Protein AF-A0A401R9X9-F1 (afdb_monomer)

InterPro domains:
  IPR003673 CoA-transferase family III [PF02515] (4-95)
  IPR023606 CoA-transferase family III domain 1 superfamily [G3DSA:3.40.50.10540] (2-109)
  IPR023606 CoA-transferase family III domain 1 superfamily [SSF89796] (4-101)
  IPR050509 Coenzyme A-transferase family III [PTHR48228] (4-100)

Foldseek 3Di:
DDDDDDADLVDPVSLVVVLVVLLADQEDEDADAPVVCVVSVNDLVSSQVSHPVHHHYHYDYLPDCDDDCNRPHDDPVNNCVVVCVVVVCVDPPNDDPPVPDPPDPDPPDPDD

Sequence (112 aa):
MEQCAHLDQRDPAQLGRIRQLATEADVFTTTWRPDVNDRFGLTPAELAAGSAHGIVYMSANAYGHQGPWARRPGFDQNGQVASGFAAREGAPGHGRSRSTRPTAPSPTSPRR

Nearest PDB structures (foldseek):
  2yim-assembly2_D  TM=8.836E-01  e=1.703E-04  Mycobacterium tuberculosis H37Rv
  5yiy-assembly1_B  TM=9.110E-01  e=1.071E-03  Mycobacterium tuberculosis H37Rv
  5yit-assembly1_B  TM=9.193E-01  e=1.380E-03  Mycobacterium tuberculosis H37Rv
  5yit-assembly3_E-2  TM=9.148E-01  e=2.019E-03  Mycobacterium tuberculosis H37Rv
  5yit-assembly2_D  TM=8.275E-01  e=8.853E-04  Mycobacterium tuberculosis H37Rv

Radius of gyration: 22.95 Å; Cα contacts (8 Å, |Δi|>4): 88; chains: 1; bounding box: 42×63×56 Å

Organism: Streptomyces noursei (NCBI:txid1971)

Structure (mmCIF, N/CA/C/O backbone):
data_AF-A0A401R9X9-F1
#
_entry.id   AF-A0A401R9X9-F1
#
loop_
_atom_site.group_PDB
_atom_site.id
_atom_site.type_symbol
_atom_site.label_atom_id
_atom_site.label_alt_id
_atom_site.label_comp_id
_atom_site.label_asym_id
_atom_site.label_entity_id
_atom_site.label_seq_id
_atom_site.pdbx_PDB_ins_code
_atom_site.Cartn_x
_atom_site.Cartn_y
_atom_site.Cartn_z
_atom_site.occupancy
_atom_site.B_iso_or_equiv
_atom_site.auth_seq_id
_atom_site.auth_comp_id
_atom_site.auth_asym_id
_atom_site.auth_atom_id
_atom_site.pdbx_PDB_model_num
ATOM 1 N N . MET A 1 1 ? -13.011 18.083 -2.412 1.00 73.69 1 MET A N 1
ATOM 2 C CA . MET A 1 1 ? -11.922 18.703 -1.629 1.00 73.69 1 MET A CA 1
ATOM 3 C C . MET A 1 1 ? -11.118 17.571 -1.033 1.00 73.69 1 MET A C 1
ATOM 5 O O . MET A 1 1 ? -11.724 16.708 -0.417 1.00 73.69 1 MET A O 1
ATOM 9 N N . GLU A 1 2 ? -9.810 17.540 -1.261 1.00 88.56 2 GLU A N 1
ATOM 10 C CA . GLU A 1 2 ? -8.916 16.575 -0.614 1.00 88.56 2 GLU A CA 1
ATOM 11 C C . GLU A 1 2 ? -8.367 17.180 0.681 1.00 88.56 2 GLU A C 1
ATOM 13 O O . GLU A 1 2 ? -8.100 18.382 0.745 1.00 88.56 2 GLU A O 1
ATOM 18 N N . GLN A 1 3 ? -8.231 16.352 1.715 1.00 93.62 3 GLN A N 1
ATOM 19 C CA . GLN A 1 3 ? -7.611 16.720 2.985 1.00 93.62 3 GLN A CA 1
ATOM 20 C C . GLN A 1 3 ? -6.263 16.011 3.100 1.00 93.62 3 GLN A C 1
ATOM 22 O O . GLN A 1 3 ? -6.140 14.846 2.726 1.00 93.62 3 GLN A O 1
ATOM 27 N N . CYS A 1 4 ? -5.256 16.703 3.626 1.00 95.31 4 CYS A N 1
ATOM 28 C CA . CYS A 1 4 ? -3.936 16.136 3.866 1.00 95.31 4 CYS A CA 1
ATOM 29 C C . CYS A 1 4 ? -3.577 16.213 5.352 1.00 95.31 4 CYS A C 1
ATOM 31 O O . CYS A 1 4 ? -3.982 17.130 6.066 1.00 95.31 4 CYS A O 1
ATOM 33 N N . ALA A 1 5 ? -2.803 15.235 5.813 1.00 95.06 5 ALA A N 1
ATOM 34 C CA . ALA A 1 5 ? -2.261 15.190 7.161 1.00 95.06 5 ALA A CA 1
ATOM 35 C C . ALA A 1 5 ? -0.819 14.676 7.106 1.00 95.06 5 ALA A C 1
ATOM 37 O O . ALA A 1 5 ? -0.488 13.826 6.279 1.00 95.06 5 ALA A O 1
ATOM 38 N N . HIS A 1 6 ? 0.035 15.191 7.988 1.00 97.12 6 HIS A N 1
ATOM 39 C CA . HIS A 1 6 ? 1.390 14.685 8.176 1.00 97.12 6 HIS A CA 1
ATOM 40 C C . HIS A 1 6 ? 1.407 13.760 9.392 1.00 97.12 6 HIS A C 1
ATOM 42 O O . HIS A 1 6 ? 1.095 14.203 10.496 1.00 97.12 6 HIS A O 1
ATOM 48 N N . LEU A 1 7 ? 1.742 12.488 9.179 1.00 96.94 7 LEU A N 1
ATOM 49 C CA . LEU A 1 7 ? 1.829 11.466 10.220 1.00 96.94 7 LEU A CA 1
ATOM 50 C C . LEU A 1 7 ? 3.092 10.630 9.985 1.00 96.94 7 LEU A C 1
ATOM 52 O O . LEU A 1 7 ? 3.316 10.154 8.872 1.00 96.94 7 LEU A O 1
ATOM 56 N N . ASP A 1 8 ? 3.906 10.450 11.022 1.00 96.50 8 ASP A N 1
ATOM 57 C CA . ASP A 1 8 ? 5.082 9.581 11.009 1.00 96.50 8 ASP A CA 1
ATOM 58 C C . ASP A 1 8 ? 4.707 8.180 11.500 1.00 96.50 8 ASP A C 1
ATOM 60 O O . ASP A 1 8 ? 4.455 7.954 12.680 1.00 96.50 8 ASP A O 1
ATOM 64 N N . GLN A 1 9 ? 4.729 7.202 10.599 1.00 94.56 9 GLN A N 1
ATOM 65 C CA . GLN A 1 9 ? 4.433 5.803 10.910 1.00 94.56 9 GLN A CA 1
ATOM 66 C C . GLN A 1 9 ? 5.442 5.138 11.866 1.00 94.56 9 GLN A C 1
ATOM 68 O O . GLN A 1 9 ? 5.201 4.028 12.338 1.00 94.56 9 GLN A O 1
ATOM 73 N N . ARG A 1 10 ? 6.586 5.778 12.143 1.00 95.31 10 ARG A N 1
ATOM 74 C CA . ARG A 1 10 ? 7.587 5.296 13.111 1.00 95.31 10 ARG A CA 1
ATOM 75 C C . ARG A 1 10 ? 7.254 5.702 14.544 1.00 95.31 10 ARG A C 1
ATOM 77 O O . ARG A 1 10 ? 7.764 5.070 15.465 1.00 95.31 10 ARG A O 1
ATOM 84 N N . ASP A 1 11 ? 6.428 6.729 14.728 1.00 97.88 11 ASP A N 1
ATOM 85 C CA . ASP A 1 11 ? 5.901 7.122 16.031 1.00 97.88 11 ASP A CA 1
ATOM 86 C C . ASP A 1 11 ? 4.675 6.245 16.353 1.00 97.88 11 ASP A C 1
ATOM 88 O O . ASP A 1 11 ? 3.680 6.300 15.625 1.00 97.88 11 ASP A O 1
ATOM 92 N N . PRO A 1 12 ? 4.702 5.434 17.428 1.00 96.81 12 PRO A N 1
ATOM 93 C CA . PRO A 1 12 ? 3.594 4.547 17.776 1.00 96.81 12 PRO A CA 1
ATOM 94 C C . PRO A 1 12 ? 2.248 5.260 17.956 1.00 96.81 12 PRO A C 1
ATOM 96 O O . PRO A 1 12 ? 1.211 4.697 17.600 1.00 96.81 12 PRO A O 1
ATOM 99 N N . ALA A 1 13 ? 2.242 6.492 18.479 1.00 97.62 13 ALA A N 1
ATOM 100 C CA . ALA A 1 13 ? 1.010 7.251 18.676 1.00 97.62 13 ALA A CA 1
ATOM 101 C C . ALA A 1 13 ? 0.407 7.678 17.331 1.00 97.62 13 ALA A C 1
ATOM 103 O O . ALA A 1 13 ? -0.795 7.527 17.095 1.00 97.62 13 ALA A O 1
ATOM 104 N N . GLN A 1 14 ? 1.252 8.150 16.414 1.00 98.19 14 GLN A N 1
ATOM 105 C CA . GLN A 1 14 ? 0.824 8.555 15.076 1.00 98.19 14 GLN A CA 1
ATOM 106 C C . GLN A 1 14 ? 0.456 7.347 14.210 1.00 98.19 14 GLN A C 1
ATOM 108 O O . GLN A 1 14 ? -0.526 7.409 13.476 1.00 98.19 14 GLN A O 1
ATOM 113 N N . LEU A 1 15 ? 1.154 6.217 14.353 1.00 97.06 15 LEU A N 1
ATOM 114 C CA . LEU A 1 15 ? 0.779 4.958 13.711 1.00 97.06 15 LEU A CA 1
ATOM 115 C C . LEU A 1 15 ? -0.605 4.475 14.166 1.00 97.06 15 LEU A C 1
ATOM 117 O O . LEU A 1 15 ? -1.403 4.039 13.337 1.00 97.06 15 LEU A O 1
ATOM 121 N N . GLY A 1 16 ? -0.918 4.600 15.460 1.00 96.88 16 GLY A N 1
ATOM 122 C CA . GLY A 1 16 ? -2.263 4.342 15.978 1.00 96.88 16 GLY A CA 1
ATOM 123 C C . GLY A 1 16 ? -3.317 5.209 15.286 1.00 96.88 16 GLY A C 1
ATOM 124 O O . GLY A 1 16 ? -4.357 4.700 14.867 1.00 96.88 16 GLY A O 1
ATOM 125 N N . ARG A 1 17 ? -3.011 6.495 15.067 1.00 97.38 17 ARG A N 1
ATOM 126 C CA . ARG A 1 17 ? -3.898 7.405 14.332 1.00 97.38 17 ARG A CA 1
ATOM 127 C C . ARG A 1 17 ? -4.049 7.027 12.856 1.00 97.38 17 ARG A C 1
ATOM 129 O O . ARG A 1 17 ? -5.167 7.077 12.353 1.00 97.38 17 ARG A O 1
ATOM 136 N N . ILE A 1 18 ? -2.971 6.619 12.178 1.00 96.62 18 ILE A N 1
ATOM 137 C CA . ILE A 1 18 ? -3.024 6.120 10.791 1.00 96.62 18 ILE A CA 1
ATOM 138 C C . ILE A 1 18 ? -3.960 4.913 10.702 1.00 96.62 18 ILE A C 1
ATOM 140 O O . ILE A 1 18 ? -4.836 4.884 9.843 1.00 96.62 18 ILE A O 1
ATOM 144 N N . ARG A 1 19 ? -3.799 3.933 11.600 1.00 95.56 19 ARG A N 1
ATOM 145 C CA . ARG A 1 19 ? -4.631 2.721 11.618 1.00 95.56 19 ARG A CA 1
ATOM 146 C C . ARG A 1 19 ? -6.099 3.049 11.850 1.00 95.56 19 ARG A C 1
ATOM 148 O O . ARG A 1 19 ? -6.933 2.538 11.118 1.00 95.56 19 ARG A O 1
ATOM 155 N N . GLN A 1 20 ? -6.396 3.942 12.794 1.00 95.44 20 GLN A N 1
ATOM 156 C CA . GLN A 1 20 ? -7.764 4.388 13.045 1.00 95.44 20 GLN A CA 1
ATOM 157 C C . GLN A 1 20 ? -8.395 5.018 11.793 1.00 95.44 20 GLN A C 1
ATOM 159 O O . GLN A 1 20 ? -9.483 4.622 11.384 1.00 95.44 20 GLN A O 1
ATOM 164 N N . LEU A 1 21 ? -7.695 5.964 11.158 1.00 95.44 21 LEU A N 1
ATOM 165 C CA . LEU A 1 21 ? -8.173 6.604 9.929 1.00 95.44 21 LEU A CA 1
ATOM 166 C C . LEU A 1 21 ? -8.383 5.583 8.805 1.00 95.44 21 LEU A C 1
ATOM 168 O O . LEU A 1 21 ? -9.360 5.670 8.071 1.00 95.44 21 LEU A O 1
ATOM 172 N N . ALA A 1 22 ? -7.483 4.605 8.682 1.00 95.25 22 ALA A N 1
ATOM 173 C CA . ALA A 1 22 ? -7.589 3.555 7.680 1.00 95.25 22 ALA A CA 1
ATOM 174 C C . ALA A 1 22 ? -8.791 2.627 7.926 1.00 95.25 22 ALA A C 1
ATOM 176 O O . ALA A 1 22 ? -9.451 2.248 6.968 1.00 95.25 22 ALA A O 1
ATOM 177 N N . THR A 1 23 ? -9.107 2.282 9.180 1.00 95.12 23 THR A N 1
ATOM 178 C CA . THR A 1 23 ? -10.264 1.428 9.517 1.00 95.12 23 THR A CA 1
ATOM 179 C C . THR A 1 23 ? -11.611 2.138 9.385 1.00 95.12 23 THR A C 1
ATOM 181 O O . THR A 1 23 ? -12.631 1.477 9.213 1.00 95.12 23 THR A O 1
ATOM 184 N N . GLU A 1 24 ? -11.617 3.471 9.466 1.00 94.50 24 GLU A N 1
ATOM 185 C CA . GLU A 1 24 ? -12.798 4.315 9.237 1.00 94.50 24 GLU A CA 1
ATOM 186 C C . GLU A 1 24 ? -13.046 4.586 7.739 1.00 94.50 24 GLU A C 1
ATOM 188 O O . GLU A 1 24 ? -14.105 5.094 7.378 1.00 94.50 24 GLU A O 1
ATOM 193 N N . ALA A 1 25 ? -12.087 4.263 6.863 1.00 94.81 25 ALA A N 1
ATOM 194 C CA . ALA A 1 25 ? -12.188 4.492 5.427 1.00 94.81 25 ALA A CA 1
ATOM 195 C C . ALA A 1 25 ? -12.857 3.319 4.694 1.00 94.81 25 ALA A C 1
ATOM 197 O O . ALA A 1 25 ? -12.608 2.152 4.991 1.00 94.81 25 ALA A O 1
ATOM 198 N N . ASP A 1 26 ? -13.622 3.630 3.645 1.00 95.50 26 ASP A N 1
ATOM 199 C CA . ASP A 1 26 ? -14.177 2.614 2.740 1.00 95.50 26 ASP A CA 1
ATOM 200 C C . ASP A 1 26 ? -13.096 1.988 1.842 1.00 95.50 26 ASP A C 1
ATOM 202 O O . ASP A 1 26 ? -13.143 0.803 1.496 1.00 95.50 26 ASP A O 1
ATOM 206 N N . VAL A 1 27 ? -12.110 2.801 1.445 1.00 96.12 27 VAL A N 1
ATOM 207 C CA . VAL A 1 27 ? -11.040 2.422 0.518 1.00 96.12 27 VAL A CA 1
ATOM 208 C C . VAL A 1 27 ? -9.689 2.864 1.072 1.00 96.12 27 VAL A C 1
ATOM 210 O O . VAL A 1 27 ? -9.467 4.048 1.322 1.00 96.12 27 VAL A O 1
ATOM 213 N N . PHE A 1 28 ? -8.756 1.920 1.187 1.00 96.56 28 PHE A N 1
ATOM 214 C CA . PHE A 1 28 ? -7.359 2.186 1.520 1.00 96.56 28 PHE A CA 1
ATOM 215 C C . PHE A 1 28 ? -6.457 1.868 0.327 1.00 96.56 28 PHE A C 1
ATOM 217 O O . PHE A 1 28 ? -6.475 0.760 -0.214 1.00 96.56 28 PHE A O 1
ATOM 224 N N . THR A 1 29 ? -5.638 2.839 -0.072 1.00 96.62 29 THR A N 1
ATOM 225 C CA . THR A 1 29 ? -4.726 2.718 -1.213 1.00 96.62 29 THR A CA 1
ATOM 226 C C . THR A 1 29 ? -3.277 2.873 -0.772 1.00 96.62 29 THR A C 1
ATOM 228 O O . THR A 1 29 ? -2.947 3.840 -0.090 1.00 96.62 29 THR A O 1
ATOM 231 N N . THR A 1 30 ? -2.387 1.987 -1.215 1.00 94.31 30 THR A N 1
ATOM 232 C CA . THR A 1 30 ? -0.949 2.087 -0.929 1.00 94.31 30 THR A CA 1
ATOM 233 C C . THR A 1 30 ? -0.096 1.701 -2.131 1.00 94.31 30 THR A C 1
ATOM 235 O O . THR A 1 30 ? -0.393 0.762 -2.871 1.00 94.31 30 THR A O 1
ATOM 238 N N . THR A 1 31 ? 1.008 2.418 -2.313 1.00 93.75 31 THR A N 1
ATOM 239 C CA . THR A 1 31 ? 2.077 2.061 -3.259 1.00 93.75 31 THR A CA 1
ATOM 240 C C . THR A 1 31 ? 3.366 1.681 -2.534 1.00 93.75 31 THR A C 1
ATOM 242 O O . THR A 1 31 ? 4.433 1.587 -3.144 1.00 93.75 31 THR A O 1
ATOM 245 N N . TRP A 1 32 ? 3.300 1.495 -1.211 1.00 91.31 32 TRP A N 1
ATOM 246 C CA . TRP A 1 32 ? 4.405 0.928 -0.454 1.00 91.31 32 TRP A CA 1
ATOM 247 C C . TRP A 1 32 ? 4.549 -0.556 -0.746 1.00 91.31 32 TRP A C 1
ATOM 249 O O . TRP A 1 32 ? 3.614 -1.248 -1.153 1.00 91.31 32 TRP A O 1
ATOM 259 N N . ARG A 1 33 ? 5.761 -1.048 -0.513 1.00 88.50 33 ARG A N 1
ATOM 260 C CA . ARG A 1 33 ? 6.063 -2.462 -0.670 1.00 88.50 33 ARG A CA 1
ATOM 261 C C . ARG A 1 33 ? 5.319 -3.290 0.382 1.00 88.50 33 ARG A C 1
ATOM 263 O O . ARG A 1 33 ? 5.088 -2.782 1.482 1.00 88.50 33 ARG A O 1
ATOM 270 N N . PRO A 1 34 ? 5.005 -4.563 0.082 1.00 87.88 34 PRO A N 1
ATOM 271 C CA . PRO A 1 34 ? 4.318 -5.441 1.025 1.00 87.88 34 PRO A CA 1
ATOM 272 C C . PRO A 1 34 ? 4.985 -5.492 2.406 1.00 87.88 34 PRO A C 1
ATOM 274 O O . PRO A 1 34 ? 4.307 -5.291 3.401 1.00 87.88 34 PRO A O 1
ATOM 277 N N . ASP A 1 35 ? 6.316 -5.600 2.468 1.00 89.38 35 ASP A N 1
ATOM 278 C CA . ASP A 1 35 ? 7.083 -5.663 3.721 1.00 89.38 35 ASP A CA 1
ATOM 279 C C . ASP A 1 35 ? 6.967 -4.397 4.583 1.00 89.38 35 ASP A C 1
ATOM 281 O O . ASP A 1 35 ? 7.037 -4.464 5.809 1.00 89.38 35 ASP A O 1
ATOM 285 N N . VAL A 1 36 ? 6.766 -3.235 3.957 1.00 92.19 36 VAL A N 1
ATOM 286 C CA . VAL A 1 36 ? 6.516 -1.980 4.675 1.00 92.19 36 VAL A CA 1
ATOM 287 C C . VAL A 1 36 ? 5.117 -1.996 5.285 1.00 92.19 36 VAL A C 1
ATOM 289 O O . VAL A 1 36 ? 4.967 -1.647 6.453 1.00 92.19 36 VAL A O 1
ATOM 292 N N . ASN A 1 37 ? 4.108 -2.429 4.526 1.00 93.06 37 ASN A N 1
ATOM 293 C CA . ASN A 1 37 ? 2.744 -2.548 5.043 1.00 93.06 37 ASN A CA 1
ATOM 294 C C . ASN A 1 37 ? 2.674 -3.592 6.172 1.00 93.06 37 ASN A C 1
ATOM 296 O O . ASN A 1 37 ? 2.090 -3.298 7.213 1.00 93.06 37 ASN A O 1
ATOM 300 N N . ASP A 1 38 ? 3.347 -4.738 6.018 1.00 93.12 38 ASP A N 1
ATOM 301 C CA . ASP A 1 38 ? 3.464 -5.782 7.046 1.00 93.12 38 ASP A CA 1
ATOM 302 C C . ASP A 1 38 ? 4.111 -5.226 8.325 1.00 93.12 38 ASP A C 1
ATOM 304 O O . ASP A 1 38 ? 3.595 -5.394 9.427 1.00 93.12 38 ASP A O 1
ATOM 308 N N . ARG A 1 39 ? 5.225 -4.491 8.190 1.00 94.75 39 ARG A N 1
ATOM 309 C CA . ARG A 1 39 ? 5.954 -3.909 9.329 1.00 94.75 39 ARG A CA 1
ATOM 310 C C . ARG A 1 39 ? 5.102 -2.945 10.156 1.00 94.75 39 ARG A C 1
ATOM 312 O O . ARG A 1 39 ? 5.269 -2.879 11.372 1.00 94.75 39 ARG A O 1
ATOM 319 N N . PHE A 1 40 ? 4.250 -2.159 9.505 1.00 95.56 40 PHE A N 1
ATOM 320 C CA . PHE A 1 40 ? 3.431 -1.140 10.165 1.00 95.56 40 PHE A CA 1
ATOM 321 C C . PHE A 1 40 ? 2.014 -1.615 10.480 1.00 95.56 40 PHE A C 1
ATOM 323 O O . PHE A 1 40 ? 1.211 -0.850 11.014 1.00 95.56 40 PHE A O 1
ATOM 330 N N . GLY A 1 41 ? 1.709 -2.886 10.241 1.00 94.25 41 GLY A N 1
ATOM 331 C CA . GLY A 1 41 ? 0.395 -3.456 10.487 1.00 94.25 41 GLY A CA 1
ATOM 332 C C . GLY A 1 41 ? -0.710 -2.789 9.659 1.00 94.25 41 GLY A C 1
ATOM 333 O O . GLY A 1 41 ? -1.747 -2.395 10.191 1.00 94.25 41 GLY A O 1
ATOM 334 N N . LEU A 1 42 ? -0.414 -2.535 8.382 1.00 96.00 42 LEU A N 1
ATOM 335 C CA . LEU A 1 42 ? -1.306 -1.927 7.388 1.00 96.00 42 LEU A CA 1
ATOM 336 C C . LEU A 1 42 ? -1.630 -2.936 6.279 1.00 96.00 42 LEU A C 1
ATOM 338 O O . LEU A 1 42 ? -1.735 -2.590 5.096 1.00 96.00 42 LEU A O 1
ATOM 342 N N . THR A 1 43 ? -1.725 -4.211 6.652 1.00 95.38 43 THR A N 1
ATOM 343 C CA . THR A 1 43 ? -2.099 -5.283 5.733 1.00 95.38 43 THR A CA 1
ATOM 344 C C . THR A 1 43 ? -3.614 -5.303 5.509 1.00 95.38 43 THR A C 1
ATOM 346 O O . THR A 1 43 ? -4.375 -4.824 6.356 1.00 95.38 43 THR A O 1
ATOM 349 N N . PRO A 1 44 ? -4.092 -5.896 4.398 1.00 95.06 44 PRO A N 1
ATOM 350 C CA . PRO A 1 44 ? -5.525 -6.052 4.165 1.00 95.06 44 PRO A CA 1
ATOM 351 C C . PRO A 1 44 ? -6.239 -6.753 5.327 1.00 95.06 44 PRO A C 1
ATOM 353 O O . PRO A 1 44 ? -7.336 -6.354 5.698 1.00 95.06 44 PRO A O 1
ATOM 356 N N . ALA A 1 45 ? -5.609 -7.776 5.916 1.00 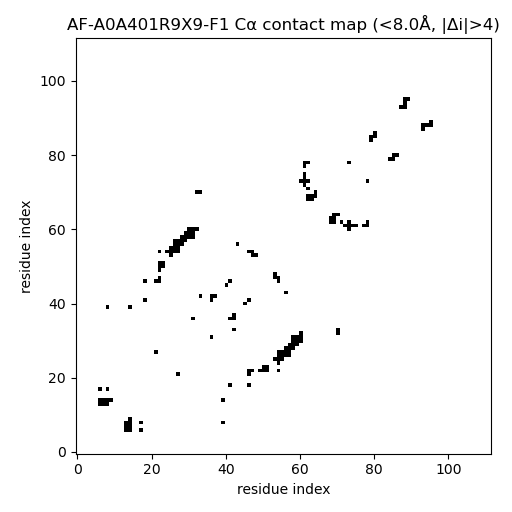95.38 45 ALA A N 1
ATOM 357 C CA . ALA A 1 45 ? -6.191 -8.557 7.002 1.00 95.38 45 ALA A CA 1
ATOM 358 C C . ALA A 1 45 ? -6.341 -7.736 8.292 1.00 95.38 45 ALA A C 1
ATOM 360 O O . ALA A 1 45 ? -7.392 -7.783 8.925 1.00 95.38 45 ALA A O 1
ATOM 361 N N . GLU A 1 46 ? -5.322 -6.959 8.663 1.00 95.81 46 GLU A N 1
ATOM 362 C CA . GLU A 1 46 ? -5.366 -6.123 9.870 1.00 95.81 46 GLU A CA 1
ATOM 363 C C . GLU A 1 46 ? -6.374 -4.982 9.740 1.00 95.81 46 GLU A C 1
ATOM 365 O O . GLU A 1 46 ? -7.136 -4.728 10.671 1.00 95.81 46 GLU A O 1
ATOM 370 N N . LEU A 1 47 ? -6.425 -4.328 8.575 1.00 96.31 47 LEU A N 1
ATOM 371 C CA . LEU A 1 47 ? -7.393 -3.258 8.335 1.00 96.31 47 LEU A CA 1
ATOM 372 C C . LEU A 1 47 ? -8.826 -3.797 8.253 1.00 96.31 47 LEU A C 1
ATOM 374 O O . LEU A 1 47 ? -9.736 -3.191 8.813 1.00 96.31 47 LEU A O 1
ATOM 378 N N . ALA A 1 48 ? -9.033 -4.956 7.620 1.00 95.88 48 ALA A N 1
ATOM 379 C CA . ALA A 1 48 ? -10.344 -5.598 7.573 1.00 95.88 48 ALA A CA 1
ATOM 380 C C . ALA A 1 48 ? -10.826 -6.035 8.963 1.00 95.88 48 ALA A C 1
ATOM 382 O O . ALA A 1 48 ? -12.009 -5.901 9.255 1.00 95.88 48 ALA A O 1
ATOM 383 N N . ALA A 1 49 ? -9.927 -6.509 9.833 1.00 95.50 49 ALA A N 1
ATOM 384 C CA . ALA A 1 49 ? -10.270 -6.890 11.202 1.00 95.50 49 ALA A CA 1
ATOM 385 C C . ALA A 1 49 ? -10.703 -5.695 12.073 1.00 95.50 49 ALA A C 1
ATOM 387 O O . ALA A 1 49 ? -11.483 -5.876 13.005 1.00 95.50 49 ALA A O 1
ATOM 388 N N . GLY A 1 50 ? -10.192 -4.492 11.787 1.00 93.44 50 GLY A N 1
ATOM 389 C CA . GLY A 1 50 ? -10.545 -3.263 12.504 1.00 93.44 50 GLY A CA 1
ATOM 390 C C . GLY A 1 50 ? -11.702 -2.465 11.893 1.00 93.44 50 GLY A C 1
ATOM 391 O O . GLY A 1 50 ? -12.209 -1.554 12.542 1.00 93.44 50 GLY A O 1
ATOM 392 N N . SER A 1 51 ? -12.122 -2.779 10.665 1.00 95.00 51 SER A N 1
ATOM 393 C CA . SER A 1 51 ? -13.216 -2.080 9.987 1.00 95.00 51 SER A CA 1
ATOM 394 C C . SER A 1 51 ? -14.581 -2.664 10.365 1.00 95.00 51 SER A C 1
ATOM 396 O O . SER A 1 51 ? -14.787 -3.875 10.335 1.00 95.00 51 SER A O 1
ATOM 398 N N . ALA A 1 52 ? -15.548 -1.795 10.671 1.00 90.94 52 ALA A N 1
ATOM 399 C CA . ALA A 1 52 ? -16.900 -2.202 11.063 1.00 90.94 52 ALA A CA 1
ATOM 400 C C . ALA A 1 52 ? -17.734 -2.787 9.906 1.00 90.94 52 ALA A C 1
ATOM 402 O O . ALA A 1 52 ? -18.661 -3.564 10.142 1.00 90.94 52 ALA A O 1
ATOM 403 N N . HIS A 1 53 ? -17.431 -2.406 8.662 1.00 91.00 53 HIS A N 1
ATOM 404 C CA . HIS A 1 53 ? -18.226 -2.760 7.478 1.00 91.00 53 HIS A CA 1
ATOM 405 C C . HIS A 1 53 ? -17.412 -3.486 6.396 1.00 91.00 53 HIS A C 1
ATOM 407 O O . HIS A 1 53 ? -17.946 -3.820 5.340 1.00 91.00 53 HIS A O 1
ATOM 413 N N . GLY A 1 54 ? -16.137 -3.773 6.674 1.00 92.75 54 GLY A N 1
ATOM 414 C CA . GLY A 1 54 ? -15.175 -4.240 5.682 1.00 92.75 54 GLY A CA 1
ATOM 415 C C . GLY A 1 54 ? -14.522 -3.080 4.928 1.00 92.75 54 GLY A C 1
ATOM 416 O O . GLY A 1 54 ? -14.929 -1.928 5.044 1.00 92.75 54 GLY A O 1
ATOM 417 N N . ILE A 1 55 ? -13.464 -3.383 4.177 1.00 96.69 55 ILE A N 1
ATOM 418 C CA . ILE A 1 55 ? -12.633 -2.373 3.513 1.00 96.69 5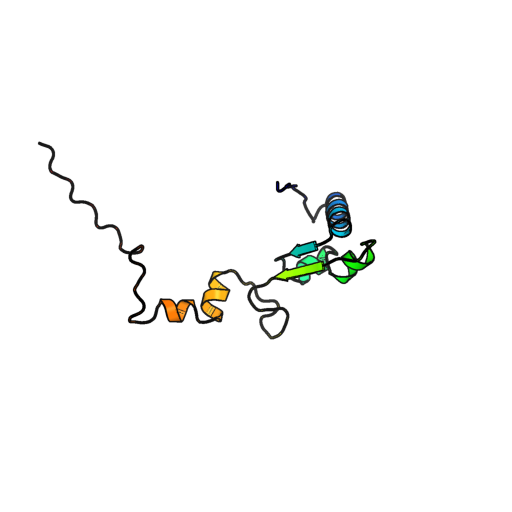5 ILE A CA 1
ATOM 419 C C . ILE A 1 55 ? -12.181 -2.849 2.134 1.00 96.69 55 ILE A C 1
ATOM 421 O O . ILE A 1 55 ? -11.842 -4.021 1.946 1.00 96.69 55 ILE A O 1
ATOM 425 N N . VAL A 1 56 ? -12.127 -1.933 1.166 1.00 97.31 56 VAL A N 1
ATOM 426 C CA . VAL A 1 56 ? -11.473 -2.173 -0.124 1.00 97.31 56 VAL A CA 1
ATOM 427 C C . VAL A 1 56 ? -9.998 -1.803 -0.010 1.00 97.31 56 VAL A C 1
ATOM 429 O O . VAL A 1 56 ? -9.648 -0.647 0.219 1.00 97.31 56 VAL A O 1
ATOM 432 N N . TYR A 1 57 ? -9.117 -2.780 -0.212 1.00 96.88 57 TYR A N 1
ATOM 433 C CA . TYR A 1 57 ? -7.672 -2.574 -0.170 1.00 96.88 57 TYR A CA 1
ATOM 434 C C . TYR A 1 57 ? -7.071 -2.593 -1.576 1.00 96.88 57 TYR A C 1
ATOM 436 O O . TYR A 1 57 ? -7.116 -3.612 -2.267 1.00 96.88 57 TYR A O 1
ATOM 444 N N . MET A 1 58 ? -6.451 -1.488 -1.986 1.00 96.00 58 MET A N 1
ATOM 445 C CA . MET A 1 58 ? -5.755 -1.375 -3.266 1.00 96.00 58 MET A CA 1
ATOM 446 C C . MET A 1 58 ? -4.254 -1.204 -3.038 1.00 96.00 58 MET A C 1
ATOM 448 O O . MET A 1 58 ? -3.804 -0.194 -2.499 1.00 96.00 58 MET A O 1
ATOM 452 N N . SER A 1 59 ? -3.463 -2.164 -3.515 1.00 93.88 59 SER A N 1
ATOM 453 C CA . SER A 1 59 ? -2.006 -2.038 -3.557 1.00 93.88 59 SER A CA 1
ATOM 454 C C . SER A 1 59 ? -1.488 -2.095 -4.984 1.00 93.88 59 SER A C 1
ATOM 456 O O . SER A 1 59 ? -1.762 -3.054 -5.712 1.0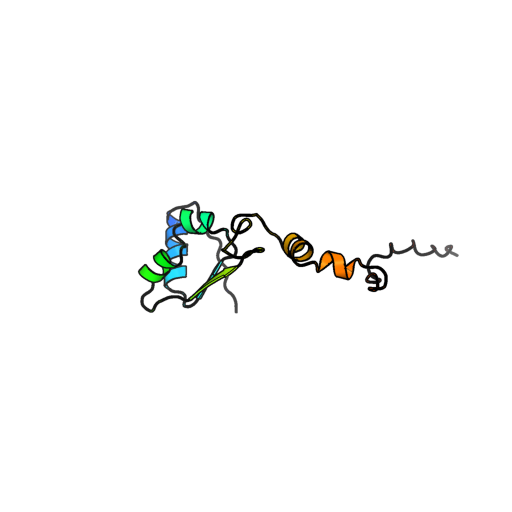0 93.88 59 SER A O 1
ATOM 458 N N . ALA A 1 60 ? -0.708 -1.083 -5.361 1.00 92.06 60 ALA A N 1
ATOM 459 C CA . ALA A 1 60 ? -0.090 -0.979 -6.675 1.00 92.06 60 ALA A CA 1
ATOM 460 C C . ALA A 1 60 ? 1.439 -1.008 -6.570 1.00 92.06 60 ALA A C 1
ATOM 462 O O . ALA A 1 60 ? 2.040 -0.329 -5.739 1.00 92.06 60 ALA A O 1
ATOM 463 N N . ASN A 1 61 ? 2.074 -1.789 -7.443 1.00 91.62 61 ASN A N 1
ATOM 464 C CA . ASN A 1 61 ? 3.523 -1.837 -7.600 1.00 91.62 61 ASN A CA 1
ATOM 465 C C . ASN A 1 61 ? 3.879 -2.044 -9.088 1.00 91.62 61 ASN A C 1
ATOM 467 O O . ASN A 1 61 ? 3.009 -2.361 -9.898 1.00 91.62 61 ASN A O 1
ATOM 471 N N . ALA A 1 62 ? 5.151 -1.872 -9.449 1.00 91.88 62 ALA A N 1
ATOM 472 C CA . ALA A 1 62 ? 5.578 -1.857 -10.851 1.00 91.88 62 ALA A CA 1
ATOM 473 C C . ALA A 1 62 ? 5.572 -3.222 -11.570 1.00 91.88 62 ALA A C 1
ATOM 475 O O . ALA A 1 62 ? 5.571 -3.243 -12.798 1.00 91.88 62 ALA A O 1
ATOM 476 N N . TYR A 1 63 ? 5.619 -4.348 -10.849 1.00 91.94 63 TYR A N 1
ATOM 477 C CA . TYR A 1 63 ? 5.828 -5.681 -11.445 1.00 91.94 63 TYR A CA 1
ATOM 478 C C . TYR A 1 63 ? 4.738 -6.706 -11.094 1.00 91.94 63 TYR A C 1
ATOM 480 O O . TYR A 1 63 ? 4.816 -7.853 -11.527 1.00 91.94 63 TYR A O 1
ATOM 488 N N . GLY A 1 64 ? 3.729 -6.311 -10.320 1.00 90.00 64 GLY A N 1
ATOM 489 C CA . GLY A 1 64 ? 2.723 -7.200 -9.749 1.00 90.00 64 GLY A CA 1
ATOM 490 C C . GLY A 1 64 ? 3.156 -7.845 -8.429 1.00 90.00 64 GLY A C 1
ATOM 491 O O . GLY A 1 64 ? 4.283 -7.705 -7.960 1.00 90.00 64 GLY A O 1
ATOM 492 N N . HIS A 1 65 ? 2.223 -8.551 -7.788 1.00 90.19 65 HIS A N 1
ATOM 493 C CA . HIS A 1 65 ? 2.436 -9.192 -6.478 1.00 90.19 65 HIS A CA 1
ATOM 494 C C . HIS A 1 65 ? 2.945 -10.637 -6.576 1.00 90.19 65 HIS A C 1
ATOM 496 O O . HIS A 1 65 ? 3.122 -11.300 -5.560 1.00 90.19 65 HIS A O 1
ATOM 502 N N . GLN A 1 66 ? 3.171 -11.136 -7.794 1.00 91.00 66 GLN A N 1
ATOM 503 C CA . GLN A 1 66 ? 3.549 -12.522 -8.072 1.00 91.00 66 GLN A CA 1
ATOM 504 C C . GLN A 1 66 ? 4.806 -12.591 -8.944 1.00 91.00 66 GLN A C 1
ATOM 506 O O . GLN A 1 66 ? 5.127 -11.660 -9.681 1.00 91.00 66 GLN A O 1
ATOM 511 N N . GLY A 1 67 ? 5.511 -13.720 -8.871 1.00 92.31 67 GLY A N 1
ATOM 512 C CA 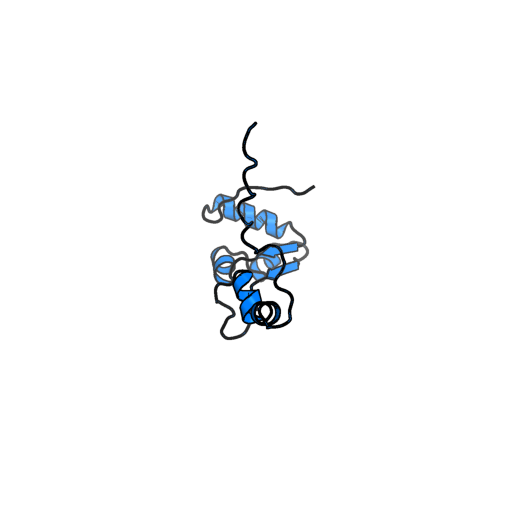. GLY A 1 67 ? 6.703 -13.977 -9.677 1.00 92.31 67 GLY A CA 1
ATOM 513 C C . GLY A 1 67 ? 8.003 -13.381 -9.111 1.00 92.31 67 GLY A C 1
ATOM 514 O O . GLY A 1 67 ? 8.030 -12.805 -8.021 1.00 92.31 67 GLY A O 1
ATOM 515 N N . PRO A 1 68 ? 9.120 -13.525 -9.846 1.00 93.19 68 PRO A N 1
ATOM 516 C CA . PRO A 1 68 ? 10.465 -13.249 -9.331 1.00 93.19 68 PRO A CA 1
ATOM 517 C C . PRO A 1 68 ? 10.733 -11.763 -9.050 1.00 93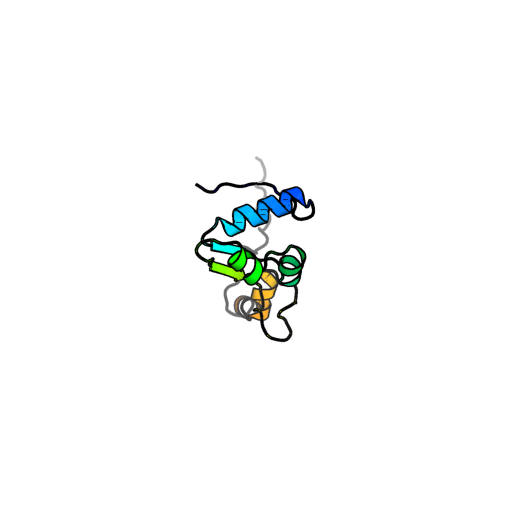.19 68 PRO A C 1
ATOM 519 O O . PRO A 1 68 ? 11.656 -11.435 -8.308 1.00 93.19 68 PRO A O 1
ATOM 522 N N . TRP A 1 69 ? 9.947 -10.852 -9.632 1.00 91.88 69 TRP A N 1
ATOM 523 C CA . TRP A 1 69 ? 10.105 -9.405 -9.448 1.00 91.88 69 TRP A CA 1
ATOM 524 C C . TRP A 1 69 ? 9.105 -8.793 -8.462 1.00 91.88 69 TRP A C 1
ATOM 526 O O . TRP A 1 69 ? 9.161 -7.586 -8.240 1.00 91.88 69 TRP A O 1
ATOM 536 N N . ALA A 1 70 ? 8.266 -9.598 -7.800 1.00 89.62 70 ALA A N 1
ATOM 537 C CA . ALA A 1 70 ? 7.225 -9.110 -6.889 1.00 89.62 70 ALA A CA 1
ATOM 538 C C . ALA A 1 70 ? 7.750 -8.225 -5.742 1.00 89.62 70 ALA A C 1
ATOM 540 O O . ALA A 1 70 ? 7.048 -7.345 -5.254 1.00 89.62 70 ALA A O 1
ATOM 541 N N . ARG A 1 71 ? 9.003 -8.434 -5.309 1.00 88.50 71 ARG A N 1
ATOM 542 C CA . ARG A 1 71 ? 9.653 -7.635 -4.248 1.00 88.50 71 ARG A CA 1
ATOM 543 C C . ARG A 1 71 ? 10.647 -6.594 -4.774 1.00 88.50 71 ARG A C 1
ATOM 545 O O . ARG A 1 71 ? 11.334 -5.931 -3.991 1.00 88.50 71 ARG A O 1
ATOM 552 N N . ARG A 1 72 ? 10.775 -6.454 -6.095 1.00 90.25 72 ARG A N 1
ATOM 553 C CA . ARG A 1 72 ? 11.775 -5.582 -6.718 1.00 90.25 72 ARG A CA 1
ATOM 554 C C . ARG A 1 72 ? 11.338 -4.108 -6.632 1.00 90.25 72 ARG A C 1
ATOM 556 O O . ARG A 1 72 ? 10.171 -3.814 -6.879 1.00 90.25 72 ARG A O 1
ATOM 563 N N . PRO A 1 73 ? 12.256 -3.160 -6.341 1.00 89.38 73 PRO A N 1
ATOM 564 C CA . PRO A 1 73 ? 11.975 -1.735 -6.506 1.00 89.38 73 PRO A CA 1
ATOM 565 C C . PRO A 1 73 ? 11.544 -1.426 -7.935 1.00 89.38 73 PRO A C 1
ATOM 567 O O . PRO A 1 73 ? 12.221 -1.838 -8.885 1.00 89.38 73 PRO A O 1
ATOM 570 N N . GLY A 1 74 ? 10.481 -0.649 -8.086 1.00 90.38 74 GLY A N 1
ATOM 571 C CA . GLY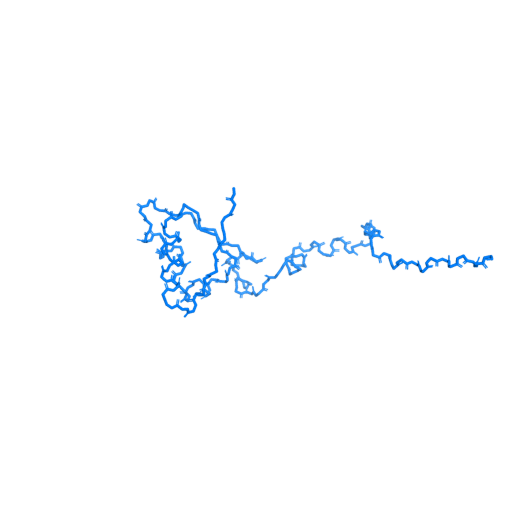 A 1 74 ? 10.078 -0.146 -9.385 1.00 90.38 74 GLY A CA 1
ATOM 572 C C . GLY A 1 74 ? 9.527 1.260 -9.285 1.00 90.38 74 GLY A C 1
ATOM 573 O O . GLY A 1 74 ? 8.659 1.545 -8.465 1.00 90.38 74 GLY A O 1
ATOM 574 N N . PHE A 1 75 ? 10.063 2.114 -10.140 1.00 90.88 75 PHE A N 1
ATOM 575 C CA . PHE A 1 75 ? 9.512 3.410 -10.486 1.00 90.88 75 PHE A CA 1
ATOM 576 C C . PHE A 1 75 ? 8.919 3.334 -11.892 1.00 90.88 75 PHE A C 1
ATOM 578 O O . PHE A 1 75 ? 9.105 2.344 -12.604 1.00 90.88 75 PHE A O 1
ATOM 585 N N . ASP A 1 76 ? 8.244 4.398 -12.310 1.00 91.94 76 ASP A N 1
ATOM 586 C CA . ASP A 1 76 ? 7.610 4.492 -13.627 1.00 91.94 76 ASP A CA 1
ATOM 587 C C . ASP A 1 76 ? 8.554 4.087 -14.776 1.00 91.94 76 ASP A C 1
ATOM 589 O O . ASP A 1 76 ? 8.231 3.220 -15.586 1.00 91.94 76 ASP A O 1
ATOM 593 N N . GLN A 1 77 ? 9.790 4.592 -14.765 1.00 94.00 77 GLN A N 1
ATOM 594 C CA . GLN A 1 77 ? 10.813 4.264 -15.766 1.00 94.00 77 GLN A CA 1
ATOM 595 C C . GLN A 1 77 ? 11.111 2.760 -15.853 1.00 94.00 77 GLN A C 1
ATOM 597 O O . GLN A 1 77 ? 11.369 2.234 -16.935 1.00 94.00 77 GLN A O 1
ATOM 602 N N . ASN A 1 78 ? 11.062 2.041 -14.726 1.00 94.62 78 ASN A N 1
ATOM 603 C CA . ASN A 1 78 ? 11.235 0.593 -14.740 1.00 94.62 78 ASN A CA 1
ATOM 604 C C . ASN A 1 78 ? 10.065 -0.095 -15.440 1.00 94.62 78 ASN A C 1
ATOM 606 O O . ASN A 1 78 ? 10.297 -1.016 -16.218 1.00 94.62 78 ASN A O 1
ATOM 610 N N . GLY A 1 79 ? 8.838 0.370 -15.195 1.00 92.88 79 GLY A N 1
ATOM 611 C CA . GLY A 1 79 ? 7.644 -0.096 -15.896 1.00 92.88 79 GLY A CA 1
ATOM 612 C C . GLY A 1 79 ? 7.736 0.155 -17.402 1.00 92.88 79 GLY A C 1
ATOM 613 O O . GLY A 1 79 ? 7.475 -0.752 -18.194 1.00 92.88 79 GLY A O 1
ATOM 614 N N . GLN A 1 80 ? 8.200 1.339 -17.816 1.00 94.62 80 GLN A N 1
ATOM 615 C CA . GLN A 1 80 ? 8.393 1.672 -19.233 1.00 94.62 80 GLN A CA 1
ATOM 616 C C . GLN A 1 80 ? 9.387 0.730 -19.929 1.00 94.62 80 GLN A C 1
ATOM 618 O O . GLN A 1 80 ? 9.148 0.290 -21.054 1.00 94.62 80 GLN A O 1
ATOM 623 N N . VAL A 1 81 ? 10.502 0.398 -19.274 1.00 94.06 81 VAL A N 1
ATOM 624 C CA . VAL A 1 81 ? 11.505 -0.516 -19.844 1.00 94.06 81 VAL A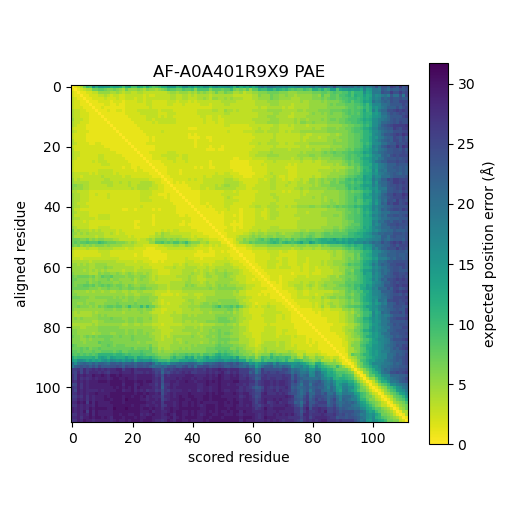 CA 1
ATOM 625 C C . VAL A 1 81 ? 11.016 -1.965 -19.805 1.00 94.06 81 VAL A C 1
ATOM 627 O O . VAL A 1 81 ? 11.128 -2.669 -20.805 1.00 94.06 81 VAL A O 1
ATOM 630 N N . ALA A 1 82 ? 10.436 -2.411 -18.687 1.00 93.69 82 ALA A N 1
ATOM 631 C CA . ALA A 1 82 ? 9.983 -3.790 -18.508 1.00 93.69 82 ALA A CA 1
ATOM 632 C C . ALA A 1 82 ? 8.805 -4.164 -19.422 1.00 93.69 82 ALA A C 1
ATOM 634 O O . ALA A 1 82 ? 8.717 -5.306 -19.862 1.00 93.69 82 ALA A O 1
ATOM 635 N N . SER A 1 83 ? 7.925 -3.209 -19.737 1.00 93.31 83 SER A N 1
ATOM 636 C CA . SER A 1 83 ? 6.798 -3.408 -20.663 1.00 93.31 83 SER A CA 1
ATOM 637 C C . SER A 1 83 ? 7.192 -3.354 -22.145 1.00 93.31 83 SER A C 1
ATOM 639 O O . SER A 1 83 ? 6.367 -3.642 -23.007 1.00 93.31 83 SER A O 1
ATOM 641 N N . GLY A 1 84 ? 8.428 -2.950 -22.465 1.00 93.81 84 GLY A N 1
ATOM 642 C CA . GLY A 1 84 ? 8.867 -2.695 -23.840 1.00 93.81 84 GLY A CA 1
ATOM 643 C C . GLY A 1 84 ? 8.412 -1.345 -24.409 1.00 93.81 84 GLY A C 1
ATOM 644 O O . GLY A 1 84 ? 8.773 -1.019 -25.541 1.00 93.81 84 GLY A O 1
ATOM 645 N N . PHE A 1 85 ? 7.685 -0.528 -23.635 1.00 93.00 85 PHE A N 1
ATOM 646 C CA . PHE A 1 85 ? 7.253 0.811 -24.044 1.00 93.00 85 PHE A CA 1
ATOM 647 C C . PHE A 1 85 ? 8.443 1.688 -24.454 1.00 93.00 85 PHE A C 1
ATOM 649 O O . PHE A 1 85 ? 8.468 2.229 -25.557 1.00 93.00 85 PHE A O 1
ATOM 656 N N . ALA A 1 86 ? 9.483 1.745 -23.616 1.00 92.19 86 ALA A N 1
ATOM 657 C CA . ALA A 1 86 ? 10.679 2.541 -23.892 1.00 92.19 86 ALA A CA 1
ATOM 658 C C . ALA 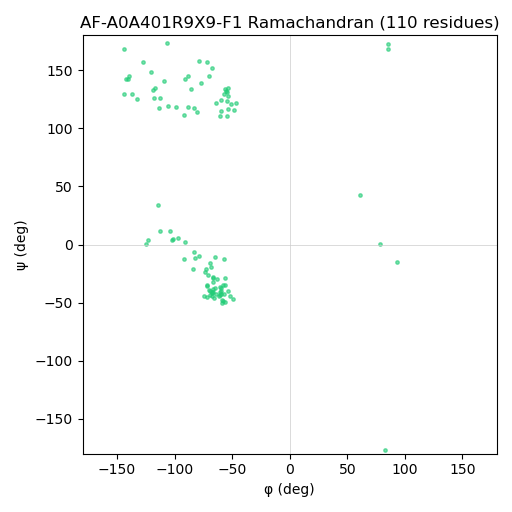A 1 86 ? 11.405 2.097 -25.177 1.00 92.19 86 ALA A C 1
ATOM 660 O O . ALA A 1 86 ? 11.916 2.930 -25.925 1.00 92.19 86 ALA A O 1
ATOM 661 N N . ALA A 1 87 ? 11.431 0.789 -25.458 1.00 91.44 87 ALA A N 1
ATOM 662 C CA . ALA A 1 87 ? 12.048 0.252 -26.670 1.00 91.44 87 ALA A CA 1
ATOM 663 C C . ALA A 1 87 ? 11.243 0.613 -27.927 1.00 91.44 87 ALA A C 1
ATOM 665 O O . ALA A 1 87 ? 11.826 0.961 -28.953 1.00 91.44 87 ALA A O 1
ATOM 666 N N . ARG A 1 88 ? 9.908 0.572 -27.839 1.00 90.06 88 ARG A N 1
ATOM 667 C CA . ARG A 1 88 ? 9.007 0.934 -28.937 1.00 90.06 88 ARG A CA 1
ATOM 668 C C . ARG A 1 88 ? 9.103 2.416 -29.293 1.00 90.06 88 ARG A C 1
ATOM 670 O O . ARG A 1 88 ? 9.240 2.739 -30.468 1.00 90.06 88 ARG A O 1
ATOM 677 N N . GLU A 1 89 ? 9.094 3.296 -28.296 1.00 88.38 89 GLU A N 1
ATOM 678 C CA . GLU A 1 89 ? 9.240 4.744 -28.507 1.00 88.38 89 GLU A CA 1
ATOM 679 C C . GLU A 1 89 ? 10.633 5.127 -29.038 1.00 88.38 89 GLU A C 1
ATOM 681 O O . GLU A 1 89 ? 10.787 6.111 -29.758 1.00 88.38 89 GLU A O 1
ATOM 686 N N . GLY A 1 90 ? 11.662 4.335 -28.718 1.00 85.38 90 GLY A N 1
ATOM 687 C CA . GLY A 1 90 ? 13.025 4.526 -29.218 1.00 85.38 90 GLY A CA 1
ATOM 688 C C . GLY A 1 90 ? 13.302 3.938 -30.608 1.00 85.38 90 GLY A C 1
ATOM 689 O O . GLY A 1 90 ? 14.400 4.140 -31.135 1.00 85.38 90 GLY A O 1
ATOM 690 N N . ALA A 1 91 ? 12.358 3.200 -31.203 1.00 85.38 91 ALA A N 1
ATOM 691 C CA . ALA A 1 91 ? 12.580 2.475 -32.450 1.00 85.38 91 ALA A CA 1
ATOM 692 C C . ALA A 1 91 ? 12.716 3.419 -33.666 1.00 85.38 91 ALA A C 1
ATOM 694 O O . ALA A 1 91 ? 12.013 4.431 -33.755 1.00 85.38 91 ALA A O 1
ATOM 695 N N . PRO A 1 92 ? 13.568 3.089 -34.660 1.00 81.31 92 PRO A N 1
ATOM 696 C CA . PRO A 1 92 ? 13.661 3.856 -35.900 1.00 81.31 92 PRO A CA 1
ATOM 697 C C . PRO A 1 92 ? 12.283 4.014 -36.564 1.00 81.31 92 PRO A C 1
ATOM 699 O O . PRO A 1 92 ? 11.569 3.036 -36.765 1.00 81.31 92 PRO A O 1
ATOM 702 N N . GLY A 1 93 ? 11.897 5.249 -36.893 1.00 73.81 93 GLY A N 1
ATOM 703 C CA . GLY A 1 93 ? 10.612 5.557 -37.536 1.00 73.81 93 GLY A CA 1
ATOM 704 C C . GLY A 1 93 ? 9.466 5.920 -36.583 1.00 73.81 93 GLY A C 1
ATOM 705 O O . GLY A 1 93 ? 8.503 6.535 -37.034 1.00 73.81 93 GLY A O 1
ATOM 706 N N . HIS A 1 94 ? 9.582 5.651 -35.277 1.00 65.31 94 HIS A N 1
ATOM 707 C CA . HIS A 1 94 ? 8.718 6.283 -34.277 1.00 65.31 94 HIS A CA 1
ATOM 708 C C . HIS A 1 94 ? 9.296 7.675 -34.007 1.00 65.31 94 HIS A C 1
ATOM 710 O O . HIS A 1 94 ? 10.456 7.826 -33.620 1.00 65.31 94 HIS A O 1
ATOM 716 N N . GLY A 1 95 ? 8.546 8.712 -34.384 1.00 56.75 95 GLY A N 1
ATOM 717 C CA . GLY A 1 95 ? 9.042 10.083 -34.403 1.00 56.75 95 GLY A CA 1
ATOM 718 C C . GLY A 1 95 ? 9.622 10.469 -33.048 1.00 56.75 95 GLY A C 1
ATOM 719 O O . GLY A 1 95 ? 8.886 10.552 -32.070 1.00 56.75 95 GLY A O 1
ATOM 720 N N . ARG A 1 96 ? 10.931 10.754 -32.993 1.00 58.19 96 ARG A N 1
ATOM 721 C CA . ARG A 1 96 ? 11.534 11.429 -31.838 1.00 58.19 96 ARG A CA 1
ATOM 722 C C . ARG A 1 96 ? 10.658 12.636 -31.534 1.00 58.19 96 ARG A C 1
ATOM 724 O O . ARG A 1 96 ? 10.550 13.521 -32.390 1.00 58.19 96 ARG A O 1
ATOM 731 N N . SER A 1 97 ? 10.019 12.662 -30.362 1.00 52.22 97 SER A N 1
ATOM 732 C CA . SER A 1 97 ? 9.295 13.849 -29.915 1.00 52.22 97 SER A CA 1
ATOM 733 C C . SER A 1 97 ? 10.202 15.052 -30.148 1.00 52.22 97 SER A C 1
ATOM 735 O O . SER A 1 97 ? 11.342 15.100 -29.679 1.00 52.22 97 SER A O 1
ATOM 737 N N . ARG A 1 98 ? 9.715 16.008 -30.943 1.00 50.00 98 ARG A N 1
ATOM 738 C CA . ARG A 1 98 ? 10.464 17.189 -31.398 1.00 50.00 98 ARG A CA 1
ATOM 739 C C . ARG A 1 98 ? 11.008 18.027 -30.224 1.00 50.00 98 ARG A C 1
ATOM 741 O O . ARG A 1 98 ? 11.857 18.886 -30.439 1.00 50.00 98 ARG A O 1
ATOM 748 N N . SER A 1 99 ? 10.551 17.752 -29.000 1.00 51.25 99 SER A N 1
ATOM 749 C CA . SER A 1 99 ? 10.885 18.449 -27.758 1.00 51.25 99 SER A CA 1
ATOM 750 C C . SER A 1 99 ? 12.323 18.266 -27.257 1.00 51.25 99 SER A C 1
ATOM 752 O O . SER A 1 99 ? 12.737 19.037 -26.400 1.00 51.25 99 SER A O 1
ATOM 754 N N . THR A 1 100 ? 13.094 17.287 -27.745 1.00 49.88 100 THR A N 1
ATOM 755 C CA . THR A 1 100 ? 14.489 17.081 -27.292 1.00 49.88 100 THR A CA 1
ATOM 756 C C . THR A 1 100 ? 15.542 17.570 -28.277 1.00 49.88 100 THR A C 1
ATOM 758 O O . THR A 1 100 ? 16.728 17.298 -28.089 1.00 49.88 100 THR A O 1
ATOM 761 N N . ARG A 1 101 ? 15.157 18.326 -29.317 1.00 45.16 101 ARG A N 1
ATOM 762 C CA . ARG A 1 101 ? 16.159 19.114 -30.042 1.00 45.16 101 ARG A CA 1
ATOM 763 C C . ARG A 1 101 ? 16.794 20.074 -29.032 1.00 45.16 101 ARG A C 1
ATOM 765 O O . ARG A 1 101 ? 16.048 20.849 -28.434 1.00 45.16 101 ARG A O 1
ATOM 772 N N . PRO A 1 102 ? 18.128 20.069 -28.855 1.00 52.62 102 PRO A N 1
ATOM 773 C CA . PRO A 1 102 ? 18.790 21.197 -28.224 1.00 52.62 102 PRO A CA 1
ATOM 774 C C . PRO A 1 102 ? 18.310 22.433 -28.978 1.00 52.62 102 PRO A C 1
ATOM 776 O O . PRO A 1 102 ? 18.420 22.480 -30.208 1.00 52.62 102 PRO A O 1
ATOM 779 N N . THR A 1 103 ? 17.686 23.381 -28.283 1.00 60.22 103 THR A N 1
ATOM 780 C CA . THR A 1 103 ? 17.390 24.684 -28.870 1.00 60.22 103 THR A CA 1
ATOM 781 C C . THR A 1 103 ? 18.711 25.219 -29.392 1.00 60.22 103 THR A C 1
ATOM 783 O O . THR A 1 103 ? 19.618 25.487 -28.603 1.00 60.22 103 THR A O 1
ATOM 786 N N . ALA A 1 104 ? 18.855 25.294 -30.716 1.00 60.34 104 ALA A N 1
ATOM 787 C CA . ALA A 1 104 ? 19.995 25.967 -31.308 1.00 60.34 104 ALA A CA 1
ATOM 788 C C . ALA A 1 104 ? 20.047 27.375 -30.694 1.00 60.34 104 ALA A C 1
ATOM 790 O O . ALA A 1 104 ? 18.984 27.995 -30.568 1.00 60.34 104 ALA A O 1
ATOM 791 N N . PRO A 1 105 ? 21.221 27.865 -30.260 1.00 58.84 105 PRO A N 1
ATOM 792 C CA . PRO A 1 105 ? 21.316 29.221 -29.748 1.00 58.84 105 PRO A CA 1
ATOM 793 C C . PRO A 1 105 ? 20.760 30.161 -30.819 1.00 58.84 105 PRO A C 1
ATOM 795 O O . PRO A 1 105 ? 21.175 30.119 -31.978 1.00 58.84 105 PRO A O 1
ATOM 798 N N . SER A 1 106 ? 19.754 30.948 -30.442 1.00 60.34 106 SER A N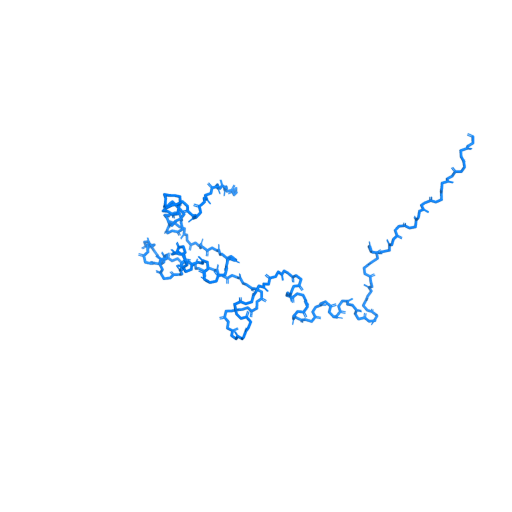 1
ATOM 799 C CA . SER A 1 106 ? 19.159 31.958 -31.311 1.00 60.34 106 SER A CA 1
ATOM 800 C C . SER A 1 106 ? 20.268 32.885 -31.816 1.00 60.34 106 SER A C 1
ATOM 802 O O . SER A 1 106 ? 21.049 33.350 -30.981 1.00 60.34 106 SER A O 1
ATOM 804 N N . PRO A 1 107 ? 20.366 33.171 -33.130 1.00 57.31 107 PRO A N 1
ATOM 805 C CA . PRO A 1 107 ? 21.352 34.118 -33.623 1.00 57.31 107 PRO A CA 1
ATOM 806 C C . PRO A 1 107 ? 21.077 35.466 -32.960 1.00 57.31 107 PRO A C 1
ATOM 808 O O . PRO A 1 107 ? 20.013 36.059 -33.136 1.00 57.31 107 PRO A O 1
ATOM 811 N N . THR A 1 108 ? 22.013 35.918 -32.134 1.00 62.03 108 THR A N 1
ATOM 812 C CA . THR A 1 108 ? 21.985 37.249 -31.545 1.00 62.03 108 THR A CA 1
ATOM 813 C C . THR A 1 108 ? 22.014 38.261 -32.681 1.00 62.03 108 THR A C 1
ATOM 815 O O . THR A 1 108 ? 23.019 38.392 -33.378 1.00 62.03 108 THR A O 1
ATOM 818 N N . SER A 1 109 ? 20.903 38.970 -32.886 1.00 57.81 109 SER A N 1
ATOM 819 C CA . SER A 1 109 ? 20.852 40.106 -33.803 1.00 57.81 109 SER A CA 1
ATOM 820 C C . SER A 1 109 ? 21.930 41.122 -33.406 1.00 57.81 109 SER A C 1
ATOM 822 O O . SER A 1 109 ? 22.017 41.464 -32.220 1.00 57.81 109 SER A O 1
ATOM 824 N N . PRO A 1 110 ? 22.751 41.626 -34.345 1.00 57.19 110 PRO A N 1
ATOM 825 C CA . PRO A 1 110 ? 23.701 42.677 -34.025 1.00 57.19 110 PRO A CA 1
ATOM 826 C C . PRO A 1 110 ? 22.910 43.924 -33.620 1.00 57.19 110 PRO A C 1
ATOM 828 O O . PRO A 1 110 ? 22.052 44.397 -34.370 1.00 57.19 110 PRO A O 1
ATOM 831 N N . ARG A 1 111 ? 23.156 44.421 -32.399 1.00 53.16 111 ARG A N 1
ATOM 832 C CA . ARG A 1 111 ? 22.614 45.709 -31.953 1.00 53.16 111 ARG A CA 1
ATOM 833 C C . ARG A 1 111 ? 23.077 46.784 -32.932 1.00 53.16 111 ARG A C 1
ATOM 835 O O . ARG A 1 111 ? 24.262 46.851 -33.255 1.00 53.16 111 ARG A O 1
ATOM 842 N N . ARG A 1 112 ? 22.111 47.564 -33.401 1.00 52.06 112 ARG A N 1
ATOM 843 C CA . ARG A 1 112 ? 22.326 48.783 -34.171 1.00 52.06 112 ARG A CA 1
ATOM 844 C C . ARG A 1 112 ? 22.667 49.944 -33.245 1.00 52.06 112 ARG A C 1
ATOM 846 O O . ARG A 1 112 ? 22.250 49.874 -32.066 1.00 52.06 112 ARG A O 1
#

Secondary structure (DSSP, 8-state):
--------TTSHHHHHHHHHHHHT-SEEEE-S-HHHHHHHT-SHHHHHHH-SS--EEEE--SS-SSSTTTTS---HHHHHHHTTHHHHHTSTTS---GGGS--PPP--PPP-

pLDDT: mean 86.72, std 14.62, range [45.16, 98.19]

Solvent-accessible surface area (backbone atoms only — not comparable to full-atom values): 7148 Å² total; per-residue (Å²): 138,88,85,89,82,91,72,53,71,86,42,69,70,41,31,51,50,52,50,51,56,51,26,74,32,64,66,45,74,44,71,67,55,69,70,56,29,57,73,67,62,60,35,68,67,56,38,36,73,62,18,92,83,50,58,46,73,45,78,53,67,60,62,45,89,57,73,97,49,37,86,55,92,54,54,71,70,49,37,34,53,74,72,42,51,50,58,56,60,67,32,93,86,43,75,72,68,78,83,73,59,77,76,69,80,74,83,79,76,81,83,128

Mean predicted aligned error: 9.2 Å